Protein AF-A0A212LQA6-F1 (afdb_monomer_lite)

Sequence (130 aa):
MQKDTPQAIENAKTANRIARDKCIRKLFLLSLAVTIVVTILLGFKVPNQDFGSARYIGSMIGSFIVIFLSSSLSFAVVRLARDASVLTAGLGTGVVIALLMSVNMYYSALHDLEEHFSAAPVEDIESMQR

pLDDT: mean 72.32, std 12.69, range [39.28, 88.31]

Structure (mmCIF, N/CA/C/O backbone):
data_AF-A0A212LQA6-F1
#
_entry.id   AF-A0A212LQA6-F1
#
loop_
_atom_site.group_PDB
_atom_site.id
_atom_site.type_symbol
_atom_site.label_atom_id
_atom_site.label_alt_id
_atom_site.label_comp_id
_atom_site.label_asym_id
_atom_site.label_entity_id
_atom_site.label_seq_id
_atom_site.pdbx_PDB_ins_code
_atom_site.Cartn_x
_atom_site.Cartn_y
_atom_site.Cartn_z
_atom_site.occupancy
_atom_site.B_iso_or_equiv
_atom_site.auth_seq_id
_atom_site.auth_comp_id
_atom_site.auth_asym_id
_atom_site.auth_atom_id
_atom_site.pdbx_PDB_model_num
ATOM 1 N N . MET A 1 1 ? -26.229 1.272 38.258 1.00 44.16 1 MET A N 1
ATOM 2 C CA . MET A 1 1 ? -25.383 2.133 37.402 1.00 44.16 1 MET A CA 1
ATOM 3 C C . MET A 1 1 ? -23.933 1.768 37.656 1.00 44.16 1 MET A C 1
ATOM 5 O O . MET A 1 1 ? -23.388 2.134 38.689 1.00 44.16 1 MET A O 1
ATOM 9 N N . GLN A 1 2 ? -23.350 0.959 36.776 1.00 47.94 2 GLN A N 1
ATOM 10 C CA . GLN A 1 2 ? -21.949 0.560 36.853 1.00 47.94 2 GLN A CA 1
ATOM 11 C C . GLN A 1 2 ? -21.120 1.763 36.395 1.00 47.94 2 GLN A C 1
ATOM 13 O O . GLN A 1 2 ? -21.155 2.134 35.228 1.00 47.94 2 GLN A O 1
ATOM 18 N N . LYS A 1 3 ? -20.489 2.463 37.346 1.00 51.31 3 LYS A N 1
ATOM 19 C CA . LYS A 1 3 ? -19.496 3.496 37.039 1.00 51.31 3 LYS A CA 1
ATOM 20 C C . LYS A 1 3 ? -18.321 2.758 36.413 1.00 51.31 3 LYS A C 1
ATOM 22 O O . LYS A 1 3 ? -17.507 2.197 37.144 1.00 51.31 3 LYS A O 1
ATOM 27 N N . ASP A 1 4 ? -18.261 2.728 35.088 1.00 59.12 4 ASP A N 1
ATOM 28 C CA . ASP A 1 4 ? -17.023 2.396 34.400 1.00 59.12 4 ASP A CA 1
ATOM 29 C C . ASP A 1 4 ? -15.953 3.328 34.964 1.00 59.12 4 ASP A C 1
ATOM 31 O O . ASP A 1 4 ? -16.039 4.557 34.865 1.00 59.12 4 ASP A O 1
ATOM 35 N N . THR A 1 5 ? -15.001 2.749 35.690 1.00 65.69 5 THR A N 1
ATOM 36 C CA . THR A 1 5 ? -13.912 3.497 36.300 1.00 65.69 5 THR A CA 1
ATOM 37 C C . THR A 1 5 ? -13.174 4.232 35.179 1.00 65.69 5 THR A C 1
ATOM 39 O O . THR A 1 5 ? -12.933 3.636 34.127 1.00 65.69 5 THR A O 1
ATOM 42 N N . PRO A 1 6 ? -12.779 5.506 35.359 1.00 71.38 6 PRO A N 1
ATOM 43 C CA . PRO A 1 6 ? -12.036 6.261 34.342 1.00 71.38 6 PRO A CA 1
ATOM 44 C C . PRO A 1 6 ? -10.813 5.494 33.799 1.00 71.38 6 PRO A C 1
ATOM 46 O O . PRO A 1 6 ? -10.474 5.597 32.623 1.00 71.38 6 PRO A O 1
ATOM 49 N N . GLN A 1 7 ? -10.246 4.619 34.628 1.00 71.88 7 GLN A N 1
ATOM 50 C CA . GLN A 1 7 ? -9.164 3.695 34.303 1.00 71.88 7 GLN A CA 1
ATOM 51 C C . GLN A 1 7 ? -9.545 2.601 33.280 1.00 71.88 7 GLN A C 1
ATOM 53 O O . GLN A 1 7 ? -8.738 2.249 32.424 1.00 71.88 7 GLN A O 1
ATOM 58 N N . ALA A 1 8 ? -10.779 2.082 33.297 1.00 73.38 8 ALA A N 1
ATOM 59 C CA . ALA A 1 8 ? -11.267 1.110 32.310 1.00 73.38 8 ALA A CA 1
ATOM 60 C C . ALA A 1 8 ? -11.434 1.745 30.916 1.00 73.38 8 ALA A C 1
ATOM 62 O O . ALA A 1 8 ? -11.090 1.135 29.902 1.00 73.38 8 ALA A O 1
ATOM 63 N N . ILE A 1 9 ? -11.886 3.002 30.870 1.00 75.19 9 ILE A N 1
ATOM 64 C CA . ILE A 1 9 ? -12.027 3.781 29.631 1.00 75.19 9 ILE A CA 1
ATOM 65 C C . ILE A 1 9 ? -10.646 4.092 29.034 1.00 75.19 9 ILE A C 1
ATOM 67 O O . ILE A 1 9 ? -10.447 3.991 27.820 1.00 75.19 9 ILE A O 1
ATOM 71 N N . GLU A 1 10 ? -9.674 4.445 29.875 1.00 75.81 10 GLU A N 1
ATOM 72 C CA . GLU A 1 10 ? -8.297 4.712 29.454 1.00 75.81 10 GLU A CA 1
ATOM 73 C C . GLU A 1 10 ? -7.600 3.454 28.912 1.00 75.81 10 GLU A C 1
ATOM 75 O O . GLU A 1 10 ? -6.992 3.482 27.835 1.00 75.81 10 GLU A O 1
ATOM 80 N N . ASN A 1 11 ? -7.777 2.316 29.587 1.00 77.50 11 ASN A N 1
ATOM 81 C CA . ASN A 1 11 ? -7.260 1.024 29.136 1.00 77.50 11 ASN A CA 1
ATOM 82 C C . ASN A 1 11 ? -7.867 0.603 27.786 1.00 77.50 11 ASN A C 1
ATOM 84 O O . ASN A 1 11 ? -7.138 0.168 26.890 1.00 77.50 11 ASN A O 1
ATOM 88 N N . ALA A 1 12 ? -9.176 0.796 27.593 1.00 74.38 12 ALA A N 1
ATOM 89 C CA . ALA A 1 12 ? -9.856 0.496 26.332 1.00 74.38 12 ALA A CA 1
ATOM 90 C C . ALA A 1 12 ? -9.366 1.384 25.173 1.00 74.38 12 ALA A C 1
ATOM 92 O O . ALA A 1 12 ? -9.098 0.887 24.075 1.00 74.38 12 ALA A O 1
ATOM 93 N N . LYS A 1 13 ? -9.171 2.691 25.409 1.00 77.38 13 LYS A N 1
ATOM 94 C CA . LYS A 1 13 ? -8.587 3.614 24.415 1.00 77.38 13 LYS A CA 1
ATOM 95 C C . LYS A 1 13 ? -7.167 3.203 24.024 1.00 77.38 13 LYS A C 1
ATOM 97 O O . LYS A 1 13 ? -6.826 3.213 22.838 1.00 77.38 13 LYS A O 1
ATOM 102 N N . THR A 1 14 ? -6.358 2.802 25.001 1.00 78.00 14 THR A N 1
ATOM 103 C CA . THR A 1 14 ? -4.965 2.385 24.788 1.00 78.00 14 THR A CA 1
ATOM 104 C C . THR A 1 14 ? -4.885 1.083 23.993 1.00 78.00 14 THR A C 1
ATOM 106 O O . THR A 1 14 ? -4.172 1.018 22.989 1.00 78.00 14 THR A O 1
ATOM 109 N N . ALA A 1 15 ? -5.684 0.074 24.355 1.00 78.50 15 ALA A N 1
ATOM 110 C CA . ALA A 1 15 ? -5.793 -1.175 23.599 1.00 78.50 15 ALA A CA 1
ATOM 111 C C . ALA A 1 15 ? -6.230 -0.927 22.145 1.00 78.50 15 ALA A C 1
ATOM 113 O O . ALA A 1 15 ? -5.683 -1.523 21.211 1.00 78.50 15 ALA A O 1
ATOM 114 N N . ASN A 1 16 ? -7.157 0.015 21.940 1.00 77.00 16 ASN A N 1
ATOM 115 C CA . ASN A 1 16 ? -7.635 0.375 20.612 1.00 77.00 16 ASN A CA 1
ATOM 116 C C . ASN A 1 16 ? -6.550 1.030 19.740 1.00 77.00 16 ASN A C 1
ATOM 118 O O . ASN A 1 16 ? -6.398 0.693 18.562 1.00 77.00 16 ASN A O 1
ATOM 122 N N . ARG A 1 17 ? -5.745 1.922 20.330 1.00 78.88 17 ARG A N 1
ATOM 123 C CA . ARG A 1 17 ? -4.590 2.537 19.662 1.00 78.88 17 ARG A CA 1
ATOM 124 C C . ARG A 1 17 ? -3.553 1.488 19.260 1.00 78.88 17 ARG A C 1
ATOM 126 O O . ARG A 1 17 ? -3.144 1.459 18.105 1.00 78.88 17 ARG A O 1
ATOM 133 N N . ILE A 1 18 ? -3.210 0.574 20.168 1.00 81.56 18 ILE A N 1
ATOM 134 C CA . ILE A 1 18 ? -2.236 -0.496 19.908 1.00 81.56 18 ILE A CA 1
ATOM 135 C C . ILE A 1 18 ? -2.698 -1.404 18.759 1.00 81.56 18 ILE A C 1
ATOM 137 O O . ILE A 1 18 ? -1.905 -1.744 17.880 1.00 81.56 18 ILE A O 1
ATOM 141 N N . ALA A 1 19 ? -3.972 -1.806 18.729 1.00 78.94 19 ALA A N 1
ATOM 142 C CA . ALA A 1 19 ? -4.474 -2.656 17.648 1.00 78.94 19 ALA A CA 1
ATOM 143 C C . ALA A 1 19 ? -4.522 -1.923 16.302 1.00 78.94 19 ALA A C 1
ATOM 145 O O . ALA A 1 19 ? -4.215 -2.520 15.268 1.00 78.94 19 ALA A O 1
ATOM 146 N N . ARG A 1 20 ? -4.872 -0.630 16.310 1.00 78.31 20 ARG A N 1
ATOM 147 C CA . ARG A 1 20 ? -4.847 0.220 15.116 1.00 78.31 20 ARG A CA 1
ATOM 148 C C . ARG A 1 20 ? -3.435 0.324 14.553 1.00 78.31 20 ARG A C 1
ATOM 150 O O . ARG A 1 20 ? -3.246 0.083 13.365 1.00 78.31 20 ARG A O 1
ATOM 157 N N . ASP A 1 21 ? -2.452 0.606 15.400 1.00 83.19 21 ASP A N 1
ATOM 158 C CA . ASP A 1 21 ? -1.057 0.749 14.979 1.00 83.19 21 ASP A CA 1
ATOM 159 C C . ASP A 1 21 ? -0.516 -0.582 14.424 1.00 83.19 21 ASP A C 1
ATOM 161 O O . ASP A 1 21 ? 0.163 -0.604 13.397 1.00 83.19 21 ASP A O 1
ATOM 165 N N . LYS A 1 22 ? -0.914 -1.723 15.012 1.00 84.25 22 LYS A N 1
ATOM 166 C CA . LYS A 1 22 ? -0.638 -3.058 14.448 1.00 84.25 22 LYS A CA 1
ATOM 167 C C . LYS A 1 22 ? -1.276 -3.257 13.067 1.00 84.25 22 LYS A C 1
ATOM 169 O O . LYS A 1 22 ? -0.626 -3.815 12.187 1.00 84.25 22 LYS A O 1
ATOM 174 N N . CYS A 1 23 ? -2.522 -2.827 12.862 1.00 83.12 23 CYS A N 1
ATOM 175 C CA . CYS A 1 23 ? -3.207 -2.940 11.568 1.00 83.12 23 CYS A CA 1
ATOM 176 C C . CYS A 1 23 ? -2.543 -2.072 10.494 1.00 83.12 23 CYS A C 1
ATOM 178 O O . CYS A 1 23 ? -2.264 -2.567 9.405 1.00 83.12 23 CYS A O 1
ATOM 180 N N . ILE A 1 24 ? -2.214 -0.819 10.819 1.00 82.56 24 ILE A N 1
ATOM 181 C CA . ILE A 1 24 ? -1.503 0.091 9.910 1.00 82.56 24 ILE A CA 1
ATOM 182 C C . ILE A 1 24 ? -0.138 -0.491 9.540 1.00 82.56 24 ILE A C 1
ATOM 184 O O . ILE A 1 24 ? 0.224 -0.509 8.368 1.00 82.56 24 ILE A O 1
ATOM 188 N N . ARG A 1 25 ? 0.596 -1.056 10.508 1.00 86.50 25 ARG A N 1
ATOM 189 C CA . ARG A 1 25 ? 1.884 -1.712 10.240 1.00 86.50 25 ARG A CA 1
ATOM 190 C C . ARG A 1 25 ? 1.748 -2.909 9.298 1.00 86.50 25 ARG A C 1
ATOM 192 O O . ARG A 1 25 ? 2.602 -3.103 8.441 1.00 86.50 25 ARG A O 1
ATOM 199 N N . LYS A 1 26 ? 0.674 -3.697 9.422 1.00 85.50 26 LYS A N 1
ATOM 200 C CA . LYS A 1 26 ? 0.380 -4.793 8.483 1.00 85.50 26 LYS A CA 1
ATOM 201 C C . LYS A 1 26 ? 0.067 -4.271 7.081 1.00 85.50 26 LYS A C 1
ATOM 203 O O . LYS A 1 26 ? 0.598 -4.817 6.123 1.00 85.50 26 LYS A O 1
ATOM 208 N N . LEU A 1 27 ? -0.739 -3.214 6.959 1.00 83.38 27 LEU A N 1
ATOM 209 C CA . LEU A 1 27 ? -1.033 -2.582 5.667 1.00 83.38 27 LEU A CA 1
ATOM 210 C C . LEU A 1 27 ? 0.224 -1.990 5.025 1.00 83.38 27 LEU A C 1
ATOM 212 O O . LEU A 1 27 ? 0.406 -2.126 3.820 1.00 83.38 27 LEU A O 1
ATOM 216 N N . PHE A 1 28 ? 1.115 -1.401 5.824 1.00 87.75 28 PH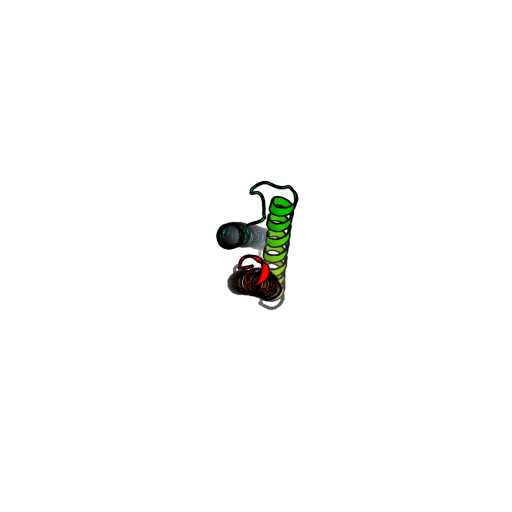E A N 1
ATOM 217 C CA . PHE A 1 28 ? 2.414 -0.912 5.368 1.00 87.75 28 PHE A CA 1
ATOM 218 C C . PHE A 1 28 ? 3.266 -2.047 4.793 1.00 87.75 28 PHE A C 1
ATOM 220 O O . PHE A 1 28 ? 3.716 -1.961 3.654 1.00 87.75 28 PHE A O 1
ATOM 227 N N . LEU A 1 29 ? 3.441 -3.135 5.551 1.00 88.31 29 LEU A N 1
ATOM 228 C CA . LEU A 1 29 ? 4.222 -4.295 5.109 1.00 88.31 29 LEU A CA 1
ATOM 229 C C . LEU A 1 29 ? 3.620 -4.956 3.868 1.00 88.31 29 LEU A C 1
ATOM 231 O O . LEU A 1 29 ? 4.360 -5.336 2.967 1.00 88.31 29 LEU A O 1
ATOM 235 N N . LEU A 1 30 ? 2.291 -5.060 3.800 1.00 85.38 30 LEU A N 1
ATOM 236 C CA . LEU A 1 30 ? 1.601 -5.584 2.627 1.00 85.38 30 LEU A CA 1
ATOM 237 C C . LEU A 1 30 ? 1.826 -4.684 1.408 1.00 85.38 30 LEU A C 1
ATOM 239 O O . LEU A 1 30 ? 2.217 -5.179 0.360 1.00 85.38 30 LEU A O 1
ATOM 243 N N . SER A 1 31 ? 1.628 -3.373 1.552 1.00 82.75 31 SER A N 1
ATOM 244 C CA . SER A 1 31 ? 1.829 -2.413 0.458 1.00 82.75 31 SER A CA 1
ATOM 245 C C . SER A 1 31 ? 3.270 -2.455 -0.048 1.00 82.75 31 SER A C 1
ATOM 247 O O . SER A 1 31 ? 3.504 -2.434 -1.254 1.00 82.75 31 SER A O 1
ATOM 249 N N . LEU A 1 32 ? 4.240 -2.587 0.863 1.00 85.25 32 LEU A N 1
ATOM 250 C CA . LEU A 1 32 ? 5.654 -2.717 0.526 1.00 85.25 32 LEU A CA 1
ATOM 251 C C . LEU A 1 32 ? 5.920 -4.013 -0.246 1.00 85.25 32 LEU A C 1
ATOM 253 O O . LEU A 1 32 ? 6.509 -3.970 -1.321 1.00 85.25 32 LEU A O 1
ATOM 257 N N . ALA A 1 33 ? 5.452 -5.151 0.273 1.00 86.19 33 ALA A N 1
ATOM 258 C CA . ALA A 1 33 ? 5.632 -6.451 -0.364 1.00 86.19 33 ALA A CA 1
ATOM 259 C C . ALA A 1 33 ? 5.020 -6.479 -1.769 1.00 86.19 33 ALA A C 1
ATOM 261 O O . ALA A 1 33 ? 5.672 -6.914 -2.715 1.00 86.19 33 ALA A O 1
ATOM 262 N N . VAL A 1 34 ? 3.801 -5.962 -1.926 1.00 83.31 34 VAL A N 1
ATOM 263 C CA . VAL A 1 34 ? 3.136 -5.943 -3.229 1.00 83.31 34 VAL A CA 1
ATOM 264 C C . VAL A 1 34 ? 3.836 -4.989 -4.198 1.00 83.31 34 VAL A C 1
ATOM 266 O O . VAL A 1 34 ? 4.043 -5.355 -5.350 1.00 83.31 34 VAL A O 1
ATOM 269 N N . THR A 1 35 ? 4.292 -3.820 -3.738 1.00 82.38 35 THR A N 1
ATOM 270 C CA . THR A 1 35 ? 5.062 -2.899 -4.594 1.00 82.38 35 THR A CA 1
ATOM 271 C C . THR A 1 35 ? 6.360 -3.544 -5.076 1.00 82.38 35 THR A C 1
ATOM 273 O O . THR A 1 35 ? 6.691 -3.443 -6.256 1.00 82.38 35 THR A O 1
ATOM 276 N N . ILE A 1 36 ? 7.078 -4.253 -4.198 1.00 82.44 36 ILE A N 1
ATOM 277 C CA . ILE A 1 36 ? 8.289 -4.995 -4.571 1.00 82.44 36 ILE A CA 1
ATOM 278 C C . ILE A 1 36 ? 7.961 -6.042 -5.639 1.00 82.44 36 ILE A C 1
ATOM 280 O O . ILE A 1 36 ? 8.621 -6.073 -6.673 1.00 82.44 36 ILE A O 1
ATOM 284 N N . VAL A 1 37 ? 6.920 -6.855 -5.430 1.00 83.19 37 VAL A N 1
ATOM 285 C CA . VAL A 1 37 ? 6.502 -7.896 -6.384 1.00 83.19 37 VAL A CA 1
ATOM 286 C C . VAL A 1 37 ? 6.136 -7.297 -7.744 1.00 83.19 37 VAL A C 1
ATOM 288 O O . VAL A 1 37 ? 6.657 -7.747 -8.762 1.00 83.19 37 VAL A O 1
ATOM 291 N N . VAL A 1 38 ? 5.290 -6.262 -7.771 1.00 76.19 38 VAL A N 1
ATOM 292 C CA . VAL A 1 38 ? 4.871 -5.589 -9.012 1.00 76.19 38 VAL A CA 1
ATOM 293 C C . VAL A 1 38 ? 6.071 -4.991 -9.735 1.00 76.19 38 VAL A C 1
ATOM 295 O O . VAL A 1 38 ? 6.214 -5.173 -10.940 1.00 76.19 38 VAL A O 1
ATOM 298 N N . THR A 1 39 ? 6.970 -4.326 -9.013 1.00 74.75 39 THR A N 1
ATOM 299 C CA . THR A 1 39 ? 8.128 -3.692 -9.648 1.00 74.75 39 THR A CA 1
ATOM 300 C C . THR A 1 39 ? 9.114 -4.722 -10.182 1.00 74.75 39 THR A C 1
ATOM 302 O O . THR A 1 39 ? 9.640 -4.530 -11.268 1.00 74.75 39 THR A O 1
ATOM 305 N N . ILE A 1 40 ? 9.347 -5.834 -9.480 1.00 75.56 40 ILE A N 1
ATOM 306 C CA . ILE A 1 40 ? 10.188 -6.917 -10.005 1.00 75.56 40 ILE A CA 1
ATOM 307 C C . ILE A 1 40 ? 9.566 -7.477 -11.291 1.00 75.56 40 ILE A C 1
ATOM 309 O O . ILE A 1 40 ? 10.251 -7.583 -12.305 1.00 75.56 40 ILE A O 1
ATOM 313 N N . LEU A 1 41 ? 8.262 -7.774 -11.282 1.00 72.50 41 LEU A N 1
ATOM 314 C CA . LEU A 1 41 ? 7.549 -8.295 -12.453 1.00 72.50 41 LEU A CA 1
ATOM 315 C C . LEU A 1 41 ? 7.582 -7.333 -13.652 1.00 72.50 41 LEU A C 1
ATOM 317 O O . LEU A 1 41 ? 7.718 -7.785 -14.787 1.00 72.50 41 LEU A O 1
ATOM 321 N N . LEU A 1 42 ? 7.462 -6.025 -13.412 1.00 69.00 42 LEU A N 1
ATOM 322 C CA . LEU A 1 42 ? 7.519 -5.001 -14.459 1.00 69.00 42 LEU A CA 1
ATOM 323 C C . LEU A 1 42 ? 8.951 -4.688 -14.904 1.00 69.00 42 LEU A C 1
ATOM 325 O O . LEU A 1 42 ? 9.182 -4.483 -16.091 1.00 69.00 42 LEU A O 1
ATOM 329 N N . GLY A 1 43 ? 9.922 -4.712 -13.993 1.00 63.69 43 GLY A N 1
ATOM 330 C CA . GLY A 1 43 ? 11.339 -4.508 -14.296 1.00 63.69 43 GLY A CA 1
ATOM 331 C C . GLY A 1 43 ? 11.894 -5.575 -15.240 1.00 63.69 43 GLY A C 1
ATOM 332 O O . GLY A 1 43 ? 12.726 -5.266 -16.081 1.00 63.69 43 GLY A O 1
ATOM 333 N N . PHE A 1 44 ? 11.376 -6.808 -15.181 1.00 60.50 44 PHE A N 1
ATOM 334 C CA . PHE A 1 44 ? 11.683 -7.838 -16.183 1.00 60.50 44 PHE A CA 1
ATOM 335 C C . PHE A 1 44 ? 11.042 -7.582 -17.559 1.00 60.50 44 PHE A C 1
ATOM 337 O O . PHE A 1 44 ? 11.497 -8.155 -18.546 1.00 60.50 44 PHE A O 1
ATOM 344 N N . LYS A 1 45 ? 9.987 -6.761 -17.642 1.00 57.44 45 LYS A N 1
ATOM 345 C CA . LYS A 1 45 ? 9.231 -6.500 -18.879 1.00 57.44 45 LYS A CA 1
ATOM 346 C C . LYS A 1 45 ? 9.614 -5.211 -19.604 1.00 57.44 45 LYS A C 1
ATOM 348 O O . LYS A 1 45 ? 9.293 -5.102 -20.781 1.00 57.44 45 LYS A O 1
ATOM 353 N N . VAL A 1 46 ? 10.255 -4.244 -18.947 1.00 56.00 46 VAL A N 1
ATOM 354 C C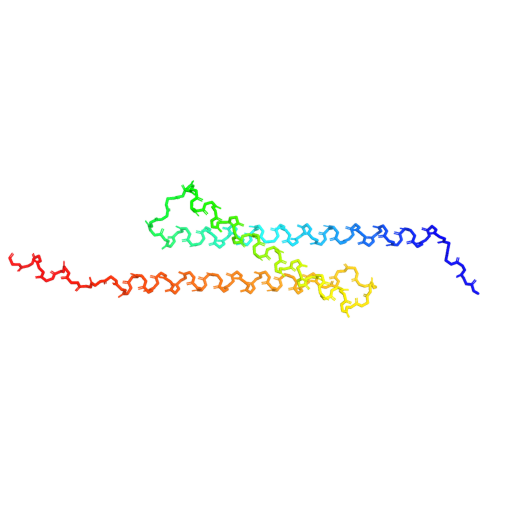A . VAL A 1 46 ? 10.598 -2.948 -19.556 1.00 56.00 46 VAL A CA 1
ATOM 355 C C . VAL A 1 46 ? 12.078 -2.943 -19.966 1.00 56.00 46 VAL A C 1
ATOM 357 O O . VAL A 1 46 ? 12.932 -2.722 -19.110 1.00 56.00 46 VAL A O 1
ATOM 360 N N . PRO A 1 47 ? 12.417 -3.138 -21.256 1.00 54.22 47 PRO A N 1
ATOM 361 C CA . PRO A 1 47 ? 13.807 -3.314 -21.695 1.00 54.22 47 PRO A CA 1
ATOM 362 C C . PRO A 1 47 ? 14.687 -2.055 -21.619 1.00 54.22 47 PRO A C 1
ATOM 364 O O . PRO A 1 47 ? 15.863 -2.130 -21.946 1.00 54.22 47 PRO A O 1
ATOM 367 N N . ASN A 1 48 ? 14.149 -0.913 -21.175 1.00 56.00 48 ASN A N 1
ATOM 368 C CA . ASN A 1 48 ? 14.838 0.385 -21.179 1.00 56.00 48 ASN A CA 1
ATOM 369 C C . ASN A 1 48 ? 14.821 1.118 -19.824 1.00 56.00 48 ASN A C 1
ATOM 371 O O . ASN A 1 48 ? 15.037 2.329 -19.773 1.00 56.00 48 ASN A O 1
ATOM 375 N N . GLN A 1 49 ? 14.536 0.427 -18.715 1.00 57.97 49 GLN A N 1
ATOM 376 C CA . GLN A 1 49 ? 14.715 1.013 -17.385 1.00 57.97 49 GLN A CA 1
ATOM 377 C C . GLN A 1 49 ? 15.958 0.448 -16.711 1.00 57.97 49 GLN A C 1
ATOM 379 O O . GLN A 1 49 ? 15.954 -0.682 -16.230 1.00 57.97 49 GLN A O 1
ATOM 384 N N . ASP A 1 50 ? 17.001 1.274 -16.620 1.00 63.97 50 ASP A N 1
ATOM 385 C CA . ASP A 1 50 ? 18.167 0.962 -15.803 1.00 63.97 50 ASP A CA 1
ATOM 386 C C . ASP A 1 50 ? 17.727 0.742 -14.352 1.00 63.97 50 ASP A C 1
ATOM 388 O O . ASP A 1 50 ? 17.215 1.654 -13.677 1.00 63.97 50 ASP A O 1
ATOM 392 N N . PHE A 1 51 ? 17.930 -0.487 -13.876 1.00 62.88 51 PHE A N 1
ATOM 393 C CA . PHE A 1 51 ? 17.728 -0.854 -12.484 1.00 62.88 51 PHE A CA 1
ATOM 394 C C . PHE A 1 51 ? 18.562 0.073 -11.592 1.00 62.88 51 PHE A C 1
ATOM 396 O O . PHE A 1 51 ? 19.777 0.178 -11.737 1.00 62.88 51 PHE A O 1
ATOM 403 N N . GLY A 1 52 ? 17.899 0.763 -10.662 1.00 63.84 52 GLY A N 1
ATOM 404 C CA . GLY A 1 52 ? 18.558 1.706 -9.750 1.00 63.84 52 GLY A CA 1
ATOM 405 C C . GLY A 1 52 ? 18.671 3.145 -10.265 1.00 63.84 52 GLY A C 1
ATOM 406 O O . GLY A 1 52 ? 19.187 3.996 -9.543 1.00 63.84 52 GLY A O 1
ATOM 407 N N . SER A 1 53 ? 18.144 3.462 -11.452 1.00 74.25 53 SER A N 1
ATOM 408 C CA . SER A 1 53 ? 17.995 4.859 -11.878 1.00 74.25 53 SER A CA 1
ATOM 409 C C . SER A 1 53 ? 17.065 5.640 -10.936 1.00 74.25 53 SER A C 1
ATOM 411 O O . SER A 1 53 ? 16.116 5.097 -10.361 1.00 74.25 53 SER A O 1
ATOM 413 N N . ALA A 1 54 ? 17.290 6.951 -10.806 1.00 74.56 54 ALA A N 1
ATOM 414 C CA . ALA A 1 54 ? 16.441 7.821 -9.983 1.00 74.56 54 ALA A CA 1
ATOM 415 C C . ALA A 1 54 ? 14.962 7.772 -10.413 1.00 74.56 54 ALA A C 1
ATOM 417 O O . ALA A 1 54 ? 14.064 7.850 -9.576 1.00 74.56 54 ALA A O 1
ATOM 418 N N . ARG A 1 55 ? 14.706 7.576 -11.714 1.00 71.19 55 ARG A N 1
ATOM 419 C CA . ARG A 1 55 ? 13.360 7.411 -12.274 1.00 71.19 55 ARG A CA 1
ATOM 420 C C . ARG A 1 55 ? 12.707 6.099 -11.828 1.00 71.19 55 ARG A C 1
ATOM 422 O O . ARG A 1 55 ? 11.543 6.115 -11.436 1.00 71.19 55 ARG A O 1
ATOM 429 N N . TYR A 1 56 ? 13.454 4.993 -11.831 1.00 73.69 56 TYR A N 1
ATOM 430 C CA . TYR A 1 56 ? 12.984 3.694 -11.340 1.00 73.69 56 TYR A CA 1
ATOM 431 C C . TYR A 1 56 ? 12.660 3.742 -9.840 1.00 73.69 56 TYR A C 1
ATOM 433 O O . TYR A 1 56 ? 11.565 3.368 -9.419 1.00 73.69 56 TYR A O 1
ATOM 441 N N . ILE A 1 57 ? 13.577 4.288 -9.035 1.00 77.25 57 ILE A N 1
ATOM 442 C CA . ILE A 1 57 ? 13.398 4.429 -7.583 1.00 77.25 57 ILE A CA 1
ATOM 443 C C . ILE A 1 57 ? 12.216 5.359 -7.269 1.00 77.25 57 ILE A C 1
ATOM 445 O O . ILE A 1 57 ? 11.387 5.040 -6.418 1.00 77.25 57 ILE A O 1
ATOM 449 N N . GLY A 1 58 ? 12.095 6.480 -7.986 1.00 79.56 58 GLY A N 1
ATOM 450 C CA . GLY A 1 58 ? 10.975 7.411 -7.842 1.00 79.56 58 GLY A CA 1
ATOM 451 C C . GLY A 1 58 ? 9.624 6.768 -8.164 1.00 79.56 58 GLY A C 1
ATOM 452 O O . GLY A 1 58 ? 8.670 6.950 -7.409 1.00 79.56 58 GLY A O 1
ATOM 453 N N . SER A 1 59 ? 9.552 5.960 -9.226 1.00 77.94 59 SER A N 1
ATOM 454 C CA . SER A 1 59 ? 8.345 5.203 -9.587 1.00 77.94 59 SER A CA 1
ATOM 455 C C . SER A 1 59 ? 7.968 4.172 -8.517 1.00 77.94 59 SER A C 1
ATOM 457 O O . SER A 1 59 ? 6.805 4.100 -8.109 1.00 77.94 59 SER A O 1
ATOM 459 N N . MET A 1 60 ? 8.951 3.432 -7.986 1.00 80.00 60 MET A N 1
ATOM 460 C CA . MET A 1 60 ? 8.748 2.501 -6.869 1.00 80.00 60 MET A CA 1
ATOM 461 C C . MET A 1 60 ? 8.158 3.202 -5.646 1.00 80.00 60 MET A C 1
ATOM 463 O O . MET A 1 60 ? 7.152 2.759 -5.091 1.00 80.00 60 MET A O 1
ATOM 467 N N . ILE A 1 61 ? 8.779 4.308 -5.229 1.00 84.50 61 ILE A N 1
ATOM 468 C CA . ILE A 1 61 ? 8.359 5.064 -4.047 1.00 84.50 61 ILE A CA 1
ATOM 469 C C . ILE A 1 61 ? 6.963 5.656 -4.263 1.00 84.50 61 ILE A C 1
ATOM 471 O O . ILE A 1 61 ? 6.114 5.548 -3.380 1.00 84.50 61 ILE A O 1
ATOM 475 N N . GLY A 1 62 ? 6.699 6.237 -5.436 1.00 83.56 62 GLY A N 1
ATOM 476 C CA . GLY A 1 62 ? 5.389 6.793 -5.776 1.00 83.56 62 GLY A CA 1
ATOM 477 C C . GLY A 1 62 ? 4.283 5.739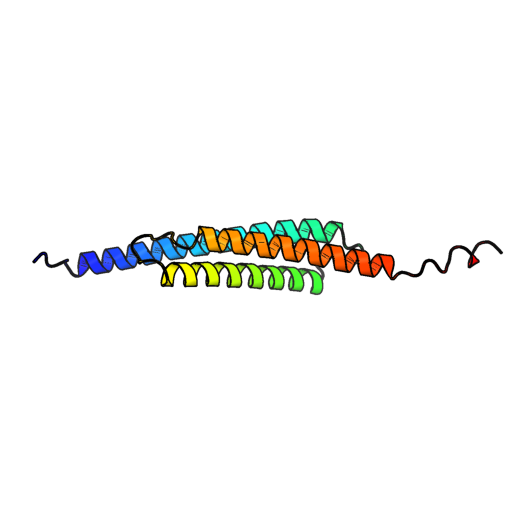 -5.726 1.00 83.56 62 GLY A C 1
ATOM 478 O O . GLY A 1 62 ? 3.275 5.933 -5.046 1.00 83.56 62 GLY A O 1
ATOM 479 N N . SER A 1 63 ? 4.511 4.591 -6.365 1.00 82.50 63 SER A N 1
ATOM 480 C CA . SER A 1 63 ? 3.575 3.458 -6.378 1.00 82.50 63 SER A CA 1
ATOM 481 C C . SER A 1 63 ? 3.284 2.953 -4.965 1.00 82.50 63 SER A C 1
ATOM 483 O O . SER A 1 63 ? 2.125 2.796 -4.576 1.00 82.50 63 SER A O 1
ATOM 485 N N . PHE A 1 64 ? 4.336 2.787 -4.158 1.00 85.75 64 PHE A N 1
ATOM 486 C CA . PHE A 1 64 ? 4.217 2.388 -2.761 1.00 85.75 64 PHE A CA 1
ATOM 487 C C . PHE A 1 64 ? 3.349 3.359 -1.952 1.00 85.75 64 PHE A C 1
ATOM 489 O O . PHE A 1 64 ? 2.438 2.930 -1.240 1.00 85.75 64 PHE A O 1
ATOM 496 N N . ILE A 1 65 ? 3.611 4.665 -2.068 1.00 87.56 65 ILE A N 1
ATOM 497 C CA . ILE A 1 65 ? 2.878 5.702 -1.334 1.00 87.56 65 ILE A CA 1
ATOM 498 C C . ILE A 1 65 ? 1.395 5.676 -1.714 1.00 87.56 65 ILE A C 1
ATOM 500 O O . ILE A 1 65 ? 0.542 5.693 -0.826 1.00 87.56 65 ILE A O 1
ATOM 504 N N . VAL A 1 66 ? 1.072 5.594 -3.006 1.00 86.69 66 VAL A N 1
ATOM 505 C CA . VAL A 1 66 ? -0.319 5.579 -3.487 1.00 86.69 66 VAL A CA 1
ATOM 506 C C . VAL A 1 66 ? -1.073 4.351 -2.971 1.00 86.69 66 VAL A C 1
ATOM 508 O O . VAL A 1 66 ? -2.176 4.490 -2.430 1.00 86.69 66 VAL A O 1
ATOM 511 N N . ILE A 1 67 ? -0.479 3.157 -3.066 1.00 84.88 67 ILE A N 1
ATOM 512 C CA . ILE A 1 67 ? -1.088 1.910 -2.571 1.00 84.88 67 ILE A CA 1
ATOM 513 C C . ILE A 1 67 ? -1.294 1.983 -1.055 1.00 84.88 67 ILE A C 1
ATOM 515 O O . ILE A 1 67 ? -2.374 1.663 -0.550 1.00 84.88 67 ILE A O 1
ATOM 519 N N . PHE A 1 68 ? -0.286 2.446 -0.316 1.00 84.88 68 PHE A N 1
ATOM 520 C CA . PHE A 1 68 ? -0.359 2.526 1.137 1.00 84.88 68 PHE A CA 1
ATOM 521 C C . PHE A 1 68 ? -1.407 3.538 1.615 1.00 84.88 68 PHE A C 1
ATOM 523 O O . PHE A 1 68 ? -2.200 3.224 2.509 1.00 84.88 68 PHE A O 1
ATOM 530 N N . LEU A 1 69 ? -1.441 4.736 1.026 1.00 88.31 69 LEU A N 1
ATOM 531 C CA . LEU A 1 69 ? -2.387 5.785 1.408 1.00 88.31 69 LEU A CA 1
ATOM 532 C C . LEU A 1 69 ? -3.826 5.404 1.061 1.00 88.31 69 LEU A C 1
ATOM 534 O O . LEU A 1 69 ? -4.699 5.540 1.914 1.00 88.31 69 LEU A O 1
ATOM 538 N N . SER A 1 70 ? -4.080 4.873 -0.137 1.00 86.81 70 SER A N 1
ATOM 539 C CA . SER A 1 70 ? -5.426 4.440 -0.550 1.00 86.81 70 SER A CA 1
ATOM 540 C C . SER A 1 70 ? -5.961 3.297 0.323 1.00 86.81 70 SER A C 1
ATOM 542 O O . SER A 1 70 ? -7.112 3.329 0.774 1.00 86.81 70 SER A O 1
ATOM 544 N N . SER A 1 71 ? -5.109 2.324 0.648 1.00 82.38 71 SER A N 1
ATOM 545 C CA . SER A 1 71 ? -5.454 1.202 1.530 1.00 82.38 71 SER A CA 1
ATOM 546 C C . SER A 1 71 ? -5.697 1.657 2.969 1.00 82.38 71 SER A C 1
ATOM 548 O O . SER A 1 71 ? -6.654 1.221 3.611 1.00 82.38 71 SER A O 1
ATOM 550 N N . SER A 1 72 ? -4.868 2.577 3.473 1.00 82.00 72 SER A N 1
ATOM 551 C CA . SER A 1 72 ? -5.014 3.157 4.814 1.00 82.00 72 SER A CA 1
ATOM 552 C C . SER A 1 72 ? -6.256 4.039 4.930 1.00 82.00 72 SER A C 1
ATOM 554 O O . SER A 1 72 ? -6.953 3.988 5.944 1.00 82.00 72 SER A O 1
ATOM 556 N N . LEU A 1 73 ? -6.572 4.808 3.886 1.00 86.88 73 LEU A N 1
ATOM 557 C CA . LEU A 1 73 ? -7.786 5.615 3.811 1.00 86.88 73 LEU A CA 1
ATOM 558 C C . LEU A 1 73 ? -9.028 4.719 3.821 1.00 86.88 73 LEU A C 1
ATOM 560 O O . LEU A 1 73 ? -9.945 4.948 4.602 1.00 86.88 73 LEU A O 1
ATOM 564 N N . SER A 1 74 ? -9.024 3.646 3.033 1.00 84.06 74 SER A N 1
ATOM 565 C CA . SER A 1 74 ? -10.130 2.681 2.986 1.00 84.06 74 SER A CA 1
ATOM 566 C C . SER A 1 74 ? -10.326 1.958 4.320 1.00 84.06 74 SER A C 1
ATOM 568 O O . SER A 1 74 ? -11.458 1.757 4.765 1.00 84.06 74 SER A O 1
ATOM 570 N N . PHE A 1 75 ? -9.229 1.614 5.001 1.00 83.56 75 PHE A N 1
ATOM 571 C CA . PHE A 1 75 ? -9.267 1.118 6.376 1.00 83.56 75 PHE A CA 1
ATOM 572 C C . PHE A 1 75 ? -9.920 2.135 7.321 1.00 83.56 75 PHE A C 1
ATOM 574 O O . PHE A 1 75 ? -10.813 1.773 8.087 1.00 83.56 75 PHE A O 1
ATOM 581 N N . ALA A 1 76 ? -9.512 3.405 7.253 1.00 81.88 76 ALA A N 1
ATOM 582 C CA . ALA A 1 76 ? -10.041 4.464 8.105 1.00 81.88 76 ALA A CA 1
ATOM 583 C C . ALA A 1 76 ? -11.538 4.716 7.866 1.00 81.88 76 ALA A C 1
ATOM 585 O O . ALA A 1 76 ? -12.292 4.808 8.830 1.00 81.88 76 ALA A O 1
ATOM 586 N N . VAL A 1 77 ? -11.983 4.762 6.607 1.00 84.44 77 VAL A N 1
ATOM 587 C CA . VAL A 1 77 ? -13.394 4.974 6.240 1.00 84.44 77 VAL A CA 1
ATOM 588 C C . VAL A 1 77 ? -14.275 3.840 6.755 1.00 84.44 77 VAL A C 1
ATOM 590 O O . VAL A 1 77 ? -15.283 4.088 7.412 1.00 84.44 77 VAL A O 1
ATOM 593 N N . VAL A 1 78 ? -13.884 2.583 6.533 1.00 82.06 78 VAL A N 1
ATOM 594 C CA . VAL A 1 78 ? -14.676 1.429 6.996 1.00 82.06 78 VAL A CA 1
ATOM 595 C C . VAL A 1 78 ? -14.702 1.345 8.519 1.00 82.06 78 VAL A C 1
ATOM 597 O O . VAL A 1 78 ? -15.708 0.942 9.100 1.00 82.06 78 VAL A O 1
ATOM 600 N N . ARG A 1 79 ? -13.622 1.768 9.175 1.00 77.38 79 ARG A N 1
ATOM 601 C CA . ARG A 1 79 ? -13.553 1.874 10.630 1.00 77.38 79 ARG A CA 1
ATOM 602 C C . ARG A 1 79 ? -14.386 3.029 11.193 1.00 77.38 79 ARG A C 1
ATOM 604 O O . ARG A 1 79 ? -14.848 2.915 12.317 1.00 77.38 79 ARG A O 1
ATOM 611 N N . LEU A 1 80 ? -14.566 4.123 10.453 1.00 78.62 80 LEU A N 1
ATOM 612 C CA . LEU A 1 80 ? -15.489 5.203 10.824 1.00 78.62 80 LEU A CA 1
ATOM 613 C C . LEU A 1 80 ? -16.952 4.772 10.656 1.00 78.62 80 LEU A C 1
ATOM 615 O O . LEU A 1 80 ? -17.798 5.180 11.441 1.00 78.62 80 LEU A O 1
ATOM 619 N N . ALA A 1 81 ? -17.239 3.947 9.647 1.00 78.69 81 ALA A N 1
ATOM 620 C CA . ALA A 1 81 ? -18.589 3.481 9.335 1.00 78.69 81 ALA A CA 1
ATOM 621 C C . ALA A 1 81 ? -19.063 2.293 10.193 1.00 78.69 81 ALA A C 1
ATOM 623 O O . ALA A 1 81 ? -20.263 2.052 10.289 1.00 78.69 81 ALA A O 1
ATOM 624 N N . ARG A 1 82 ? -18.146 1.517 10.785 1.00 72.88 82 ARG A N 1
ATOM 625 C CA . ARG A 1 82 ? -18.474 0.399 11.682 1.00 72.88 82 ARG A CA 1
ATOM 626 C C . ARG A 1 82 ? -18.214 0.783 13.132 1.00 72.88 82 ARG A C 1
ATOM 628 O O . ARG A 1 82 ? -17.195 1.397 13.430 1.00 72.88 82 ARG A O 1
ATOM 635 N N . ASP A 1 83 ? -19.104 0.360 14.028 1.00 62.38 83 ASP A N 1
ATOM 636 C CA . ASP A 1 83 ? -18.944 0.580 15.463 1.00 62.38 83 ASP A CA 1
ATOM 637 C C . ASP A 1 83 ? -17.562 0.137 15.959 1.00 62.38 83 ASP A C 1
ATOM 639 O O . ASP A 1 83 ? -17.029 -0.910 15.574 1.00 62.38 83 ASP A O 1
ATOM 643 N N . ALA A 1 84 ? -16.993 0.933 16.866 1.00 59.22 84 ALA A N 1
ATOM 644 C CA . ALA A 1 84 ? -15.638 0.777 17.399 1.00 59.22 84 ALA A CA 1
ATOM 645 C C . ALA A 1 84 ? -15.390 -0.547 18.158 1.00 59.22 84 ALA A C 1
ATOM 647 O O . ALA A 1 84 ? -14.277 -0.770 18.641 1.00 59.22 84 ALA A O 1
ATOM 648 N N . SER A 1 85 ? -16.402 -1.414 18.269 1.00 57.50 85 SER A N 1
ATOM 649 C CA . SER A 1 85 ? -16.346 -2.718 18.932 1.00 57.50 85 SER A CA 1
ATOM 650 C C . SER A 1 85 ? -15.442 -3.718 18.205 1.00 57.50 85 SER A C 1
ATOM 652 O O . SER A 1 85 ? -14.851 -4.586 18.847 1.00 57.50 85 SER A O 1
ATOM 654 N N . VAL A 1 86 ? -15.259 -3.582 16.887 1.00 63.47 86 VAL A N 1
ATOM 655 C CA . VAL A 1 86 ? -14.409 -4.484 16.097 1.00 63.47 86 VAL A CA 1
ATOM 656 C C . VAL A 1 86 ? -13.101 -3.779 15.731 1.00 63.47 86 VAL A C 1
ATOM 658 O O . VAL A 1 86 ? -13.009 -3.073 14.729 1.00 63.47 86 VAL A O 1
ATOM 661 N N . LEU A 1 87 ? -12.047 -3.998 16.528 1.00 58.53 87 LEU A N 1
ATOM 662 C CA . LEU A 1 87 ? -10.746 -3.319 16.376 1.00 58.53 87 LEU A CA 1
ATOM 663 C C . LEU A 1 87 ? -10.062 -3.545 15.010 1.00 58.53 87 LEU A C 1
ATOM 665 O O . LEU A 1 87 ? -9.185 -2.765 14.630 1.00 58.53 87 LEU A O 1
ATOM 669 N N . THR A 1 88 ? -10.452 -4.594 14.283 1.00 63.59 88 THR A N 1
ATOM 670 C CA . THR A 1 88 ? -9.934 -4.979 12.959 1.00 63.59 88 THR A CA 1
ATOM 671 C C . THR A 1 88 ? -10.894 -4.664 11.807 1.00 63.59 88 THR A C 1
ATOM 673 O O . THR A 1 88 ? -10.577 -4.974 10.653 1.00 63.59 88 THR A O 1
ATOM 676 N N . ALA A 1 89 ? -12.050 -4.044 12.078 1.00 65.00 89 ALA A N 1
ATOM 677 C CA . ALA A 1 89 ? -12.975 -3.617 11.034 1.00 65.00 89 ALA A CA 1
ATOM 678 C C . ALA A 1 89 ? -12.264 -2.656 10.072 1.00 65.00 89 ALA A C 1
ATOM 680 O O . ALA A 1 89 ? -11.672 -1.665 10.490 1.00 65.00 89 ALA A O 1
ATOM 681 N N . GLY A 1 90 ? -12.284 -2.997 8.784 1.00 71.31 90 GLY A N 1
ATOM 682 C CA . GLY A 1 90 ? -11.607 -2.244 7.729 1.00 71.31 90 GLY A CA 1
ATOM 683 C C . GLY A 1 90 ? -10.244 -2.795 7.306 1.00 71.31 90 GLY A C 1
ATOM 684 O O . GLY A 1 90 ? -9.725 -2.384 6.272 1.00 71.31 90 GLY A O 1
ATOM 685 N N . LEU A 1 91 ? -9.643 -3.742 8.046 1.00 77.00 91 LEU A N 1
ATOM 686 C CA . LEU A 1 91 ? -8.358 -4.324 7.624 1.00 77.00 91 LEU A CA 1
ATOM 687 C C . LEU A 1 91 ? -8.524 -5.097 6.312 1.00 77.00 91 LEU A C 1
ATOM 689 O O . LEU A 1 91 ? -7.741 -4.909 5.390 1.00 77.00 91 LEU A O 1
ATOM 693 N N . GLY A 1 92 ? -9.578 -5.913 6.209 1.00 78.94 92 GLY A N 1
ATOM 694 C CA . GLY A 1 92 ? -9.878 -6.673 4.994 1.00 78.94 92 GLY A CA 1
ATOM 695 C C . GLY A 1 92 ? -10.135 -5.781 3.779 1.00 78.94 92 GLY A C 1
ATOM 696 O O . GLY A 1 92 ? -9.624 -6.062 2.704 1.00 78.94 92 GLY A O 1
ATOM 697 N N . THR A 1 93 ? -10.850 -4.665 3.943 1.00 81.88 93 THR A N 1
ATOM 698 C CA . THR A 1 93 ? -11.090 -3.725 2.837 1.00 81.88 93 THR A CA 1
ATOM 699 C C . THR A 1 93 ? -9.811 -3.015 2.412 1.00 81.88 93 THR A C 1
ATOM 701 O O . THR A 1 93 ? -9.574 -2.889 1.217 1.00 81.88 93 THR A O 1
ATOM 704 N N . GLY A 1 94 ? -8.944 -2.633 3.357 1.00 76.12 94 GLY A N 1
ATOM 705 C CA . GLY A 1 94 ? -7.613 -2.109 3.038 1.00 76.12 94 GLY A CA 1
ATOM 706 C C . GLY A 1 94 ? -6.763 -3.107 2.243 1.00 76.12 94 GLY A C 1
ATOM 707 O O . GLY A 1 94 ? -6.148 -2.729 1.254 1.00 76.12 94 GLY A O 1
ATOM 708 N N . VAL A 1 95 ? -6.779 -4.392 2.619 1.00 81.88 95 VAL A N 1
ATOM 709 C CA . VAL A 1 95 ? -6.087 -5.465 1.878 1.00 81.88 95 VAL A CA 1
ATOM 710 C C . VAL A 1 95 ? -6.645 -5.617 0.460 1.00 81.88 95 VAL A C 1
ATOM 712 O O . VAL A 1 95 ? -5.877 -5.686 -0.495 1.00 81.88 95 VAL A O 1
ATOM 715 N N . VAL A 1 96 ? -7.972 -5.644 0.305 1.00 85.75 96 VAL A N 1
ATOM 716 C CA . VAL A 1 96 ? -8.625 -5.782 -1.009 1.00 85.75 96 VAL A CA 1
ATOM 717 C C . VAL A 1 96 ? -8.303 -4.595 -1.919 1.00 85.75 96 VAL A C 1
ATOM 719 O O . VAL A 1 96 ? -7.976 -4.802 -3.083 1.00 85.75 96 VAL A O 1
ATOM 722 N N . ILE A 1 97 ? -8.331 -3.367 -1.394 1.00 84.44 97 ILE A N 1
ATOM 723 C CA . ILE A 1 97 ? -7.968 -2.151 -2.141 1.00 84.44 97 ILE A CA 1
ATOM 724 C C . ILE A 1 97 ? -6.507 -2.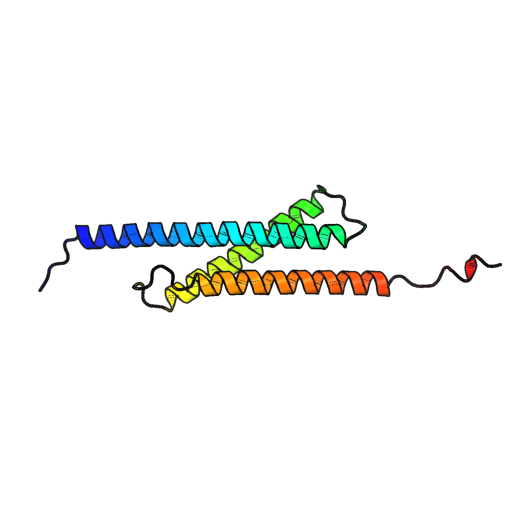219 -2.601 1.00 84.44 97 ILE A C 1
ATOM 726 O O . ILE A 1 97 ? -6.232 -1.948 -3.769 1.00 84.44 97 ILE A O 1
ATOM 730 N N . ALA A 1 98 ? -5.587 -2.629 -1.718 1.00 77.38 98 ALA A N 1
ATOM 731 C CA . ALA A 1 98 ? -4.176 -2.789 -2.065 1.00 77.38 98 ALA A CA 1
ATOM 732 C C . ALA A 1 98 ? -3.997 -3.761 -3.239 1.00 77.38 98 ALA A C 1
ATOM 734 O O . ALA A 1 98 ? -3.280 -3.463 -4.195 1.00 77.38 98 ALA A O 1
ATOM 735 N N . LEU A 1 99 ? -4.678 -4.910 -3.189 1.00 82.12 99 LEU A N 1
ATOM 736 C CA . LEU A 1 99 ? -4.626 -5.920 -4.246 1.00 82.12 99 LEU A CA 1
ATOM 737 C C . LEU A 1 99 ? -5.226 -5.405 -5.558 1.00 82.12 99 LEU A C 1
ATOM 739 O O . LEU A 1 99 ? -4.595 -5.549 -6.600 1.00 82.12 99 LEU A O 1
ATOM 743 N N . LEU A 1 100 ? -6.396 -4.760 -5.515 1.00 84.75 100 LEU A N 1
ATOM 744 C CA . LEU A 1 100 ? -7.049 -4.196 -6.702 1.00 84.75 100 LEU A CA 1
ATOM 745 C C . LEU A 1 100 ? -6.182 -3.139 -7.391 1.00 84.75 100 LEU A C 1
ATOM 747 O O . LEU A 1 100 ? -6.009 -3.189 -8.606 1.00 84.75 100 LEU A O 1
ATOM 751 N N . MET A 1 101 ? -5.598 -2.217 -6.622 1.00 82.50 101 MET A N 1
ATOM 752 C CA . MET A 1 101 ? -4.669 -1.213 -7.153 1.00 82.50 101 MET A CA 1
ATOM 753 C C . MET A 1 101 ? -3.457 -1.866 -7.814 1.00 82.50 101 MET A C 1
ATOM 755 O O . MET A 1 101 ? -3.041 -1.450 -8.888 1.00 82.50 101 MET A O 1
ATOM 759 N N . SER A 1 102 ? -2.931 -2.925 -7.208 1.00 78.88 102 SER A N 1
ATOM 760 C CA . SER A 1 102 ? -1.749 -3.622 -7.718 1.00 78.88 102 SER A CA 1
ATOM 761 C C . SER A 1 102 ? -2.029 -4.372 -9.016 1.00 78.88 102 SER A C 1
ATOM 763 O O . SER A 1 102 ? -1.216 -4.329 -9.937 1.00 78.88 102 SER A O 1
ATOM 765 N N . VAL A 1 103 ? -3.199 -5.008 -9.118 1.00 82.06 103 VAL A N 1
ATOM 766 C CA . VAL A 1 103 ? -3.672 -5.625 -10.364 1.00 82.06 103 VAL A CA 1
ATOM 767 C C . VAL A 1 103 ? -3.853 -4.558 -11.443 1.00 82.06 103 VAL A C 1
ATOM 769 O O . VAL A 1 103 ? -3.363 -4.737 -12.553 1.00 82.06 103 VAL A O 1
ATOM 772 N N . ASN A 1 104 ? -4.488 -3.430 -11.115 1.00 82.62 104 ASN A N 1
ATOM 773 C CA . ASN A 1 104 ? -4.705 -2.349 -12.075 1.00 82.62 104 ASN A CA 1
ATOM 774 C C . ASN A 1 104 ? -3.376 -1.770 -12.589 1.00 82.62 104 ASN A C 1
ATOM 776 O O . ASN A 1 104 ? -3.174 -1.682 -13.792 1.00 82.62 104 ASN A O 1
ATOM 780 N N . MET A 1 105 ? -2.424 -1.481 -11.694 1.00 76.50 105 MET A N 1
ATOM 781 C CA . MET A 1 105 ? -1.088 -1.012 -12.081 1.00 76.50 105 MET A CA 1
ATOM 782 C C . MET A 1 105 ? -0.352 -2.013 -12.973 1.00 76.50 105 MET A C 1
ATOM 784 O O . MET A 1 105 ? 0.301 -1.608 -13.932 1.00 76.50 105 MET A O 1
ATOM 788 N N . TYR A 1 106 ? -0.464 -3.311 -12.680 1.00 76.00 106 TYR A N 1
ATOM 789 C CA . TYR A 1 106 ? 0.141 -4.350 -13.508 1.00 76.00 106 TYR A CA 1
ATOM 790 C C . TYR A 1 106 ? -0.452 -4.372 -14.922 1.00 76.00 106 TYR A C 1
ATOM 792 O O . TYR A 1 106 ? 0.307 -4.417 -15.887 1.00 76.00 106 TYR A O 1
ATOM 800 N N . TYR A 1 107 ? -1.781 -4.301 -15.054 1.00 78.75 107 TYR A N 1
ATOM 801 C CA . TYR A 1 107 ? -2.457 -4.290 -16.356 1.00 78.75 107 TYR A CA 1
ATOM 802 C C . TYR A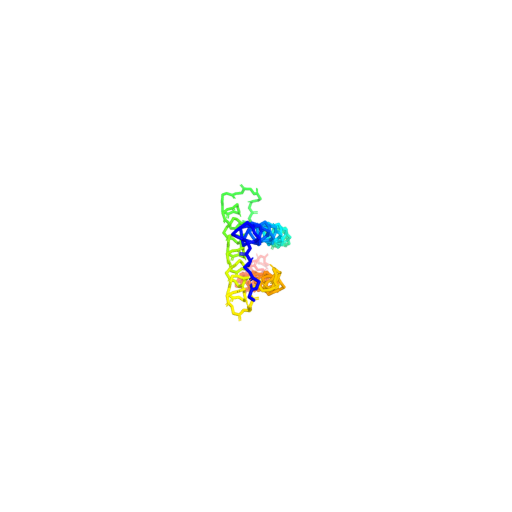 1 107 ? -2.218 -3.002 -17.145 1.00 78.75 107 TYR A C 1
ATOM 804 O O . TYR A 1 107 ? -1.928 -3.091 -18.334 1.00 78.75 107 TYR A O 1
ATOM 812 N N . SER A 1 108 ? -2.283 -1.827 -16.509 1.00 76.38 108 SER A N 1
ATOM 813 C CA . SER A 1 108 ? -1.982 -0.552 -17.176 1.00 76.38 108 SER A CA 1
ATOM 814 C C . SER A 1 108 ? -0.561 -0.536 -17.726 1.00 76.38 108 SER A C 1
ATOM 816 O O . SER A 1 108 ? -0.363 -0.223 -18.891 1.00 76.38 108 SER A O 1
ATOM 818 N N . ALA A 1 109 ? 0.423 -0.975 -16.937 1.00 68.81 109 ALA A N 1
ATOM 819 C CA . ALA A 1 109 ? 1.801 -1.050 -17.410 1.00 68.81 109 ALA A CA 1
ATOM 820 C C . ALA A 1 109 ? 1.973 -2.052 -18.568 1.00 68.81 109 ALA A C 1
ATOM 822 O O . ALA A 1 109 ? 2.781 -1.824 -19.462 1.00 68.81 109 ALA A O 1
ATOM 823 N N . LEU A 1 110 ? 1.213 -3.152 -18.569 1.00 69.69 110 LEU A N 1
ATOM 824 C CA . LEU A 1 110 ? 1.196 -4.131 -19.662 1.00 69.69 110 LEU A CA 1
ATOM 825 C C . LEU A 1 110 ? 0.626 -3.540 -20.956 1.00 69.69 110 LEU A C 1
ATOM 827 O O . LEU A 1 110 ? 1.192 -3.777 -22.018 1.00 69.69 110 LEU A O 1
ATOM 831 N N . HIS A 1 111 ? -0.456 -2.769 -20.848 1.00 70.56 111 HIS A N 1
ATOM 832 C CA . HIS A 1 111 ? -1.079 -2.084 -21.977 1.00 70.56 111 HIS A CA 1
ATOM 833 C C . HIS A 1 111 ? -0.159 -0.995 -22.544 1.00 70.56 111 HIS A C 1
ATOM 835 O O . HIS A 1 111 ? 0.026 -0.929 -23.754 1.00 70.56 111 HIS A O 1
ATOM 841 N N . ASP A 1 112 ? 0.475 -0.183 -21.692 1.00 67.25 112 ASP A N 1
ATOM 842 C CA . ASP A 1 112 ? 1.429 0.850 -22.127 1.00 67.25 112 ASP A CA 1
AT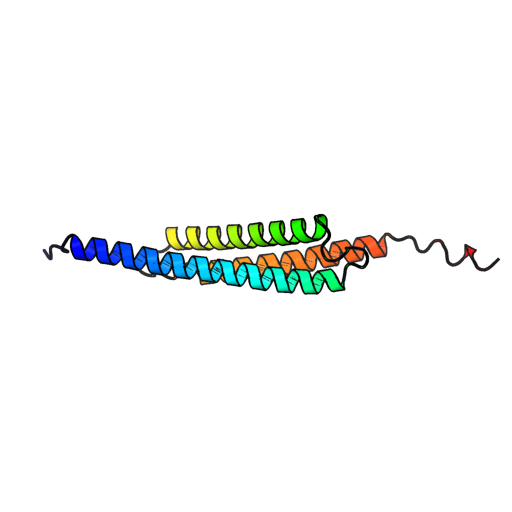OM 843 C C . ASP A 1 112 ? 2.620 0.242 -22.890 1.00 67.25 112 ASP A C 1
ATOM 845 O O . ASP A 1 112 ? 3.122 0.824 -23.855 1.00 67.25 112 ASP A O 1
ATOM 849 N N . LEU A 1 113 ? 3.068 -0.944 -22.458 1.00 64.25 113 LEU A N 1
ATOM 850 C CA . LEU A 1 113 ? 4.090 -1.748 -23.130 1.00 64.25 113 LEU A CA 1
ATOM 851 C C . LEU A 1 113 ? 3.604 -2.244 -24.500 1.00 64.25 113 LEU A C 1
ATOM 853 O O . LEU A 1 113 ? 4.314 -2.080 -25.488 1.00 64.25 113 LEU A O 1
ATOM 857 N N . GLU A 1 114 ? 2.407 -2.827 -24.573 1.00 66.06 114 GLU A N 1
ATOM 858 C CA . GLU A 1 114 ? 1.812 -3.306 -25.829 1.00 66.06 114 GLU A CA 1
ATOM 859 C C . GLU A 1 114 ? 1.619 -2.170 -26.841 1.00 66.06 114 GLU A C 1
ATOM 861 O O . GLU A 1 114 ? 1.920 -2.343 -28.022 1.00 66.06 114 GLU A O 1
ATOM 866 N N . GLU A 1 115 ? 1.206 -0.991 -26.382 1.00 62.53 115 GLU A N 1
ATOM 867 C CA . GLU A 1 115 ? 1.041 0.198 -27.215 1.00 62.53 115 GLU A CA 1
ATOM 868 C C . GLU A 1 115 ? 2.392 0.743 -27.704 1.00 62.53 115 GLU A C 1
ATOM 870 O O . GLU A 1 115 ? 2.536 1.028 -28.889 1.00 62.53 115 GLU A O 1
ATOM 875 N N . HIS A 1 116 ? 3.424 0.794 -26.849 1.00 59.59 116 HIS A N 1
ATOM 876 C CA . HIS A 1 116 ? 4.780 1.194 -27.260 1.00 59.59 116 HIS A CA 1
ATOM 877 C C . HIS A 1 116 ? 5.408 0.239 -28.283 1.00 59.59 116 HIS A C 1
ATOM 879 O O . HIS A 1 116 ? 6.115 0.692 -29.183 1.00 59.59 116 HIS A O 1
ATOM 885 N N . PHE A 1 117 ? 5.173 -1.070 -28.157 1.00 58.00 117 PHE A N 1
ATOM 886 C CA . PHE A 1 117 ? 5.704 -2.062 -29.096 1.00 58.00 117 PHE A CA 1
ATOM 887 C C . PHE A 1 117 ? 4.873 -2.183 -30.377 1.00 58.00 117 PHE A C 1
ATOM 889 O O . PHE A 1 117 ? 5.446 -2.428 -31.434 1.00 58.00 117 PHE A O 1
ATOM 896 N N . SER A 1 118 ? 3.558 -1.960 -30.318 1.00 54.78 118 SER A N 1
ATOM 897 C CA . SER A 1 118 ? 2.693 -1.914 -31.509 1.00 54.78 118 SER A CA 1
ATOM 898 C C . SER A 1 118 ? 2.852 -0.613 -32.300 1.00 54.78 118 SER A C 1
ATOM 900 O O . SER A 1 118 ? 2.595 -0.591 -33.501 1.00 54.78 118 SER A O 1
ATOM 902 N N . ALA A 1 119 ? 3.289 0.468 -31.646 1.00 51.41 119 ALA A N 1
ATOM 903 C CA . ALA A 1 119 ? 3.591 1.750 -32.279 1.00 51.41 119 ALA A CA 1
ATOM 904 C C . ALA A 1 119 ? 5.010 1.838 -32.866 1.00 51.41 119 ALA A C 1
ATOM 906 O O . ALA A 1 119 ? 5.324 2.838 -33.508 1.00 51.41 119 ALA A O 1
ATOM 907 N N . ALA A 1 120 ? 5.871 0.830 -32.669 1.00 49.28 120 ALA A N 1
ATOM 908 C CA . ALA A 1 120 ? 7.136 0.742 -33.392 1.00 49.28 120 ALA A CA 1
ATOM 909 C C . ALA A 1 120 ? 6.828 0.339 -34.847 1.00 49.28 120 ALA A C 1
ATOM 911 O O . ALA A 1 120 ? 6.396 -0.795 -35.077 1.00 49.28 120 ALA A O 1
ATOM 912 N N . PRO A 1 121 ? 6.987 1.238 -35.837 1.00 44.91 121 PRO A N 1
ATOM 913 C CA . PRO A 1 121 ? 6.639 0.918 -37.209 1.00 44.91 121 PRO A CA 1
ATOM 914 C C . PRO A 1 121 ? 7.548 -0.205 -37.711 1.00 44.91 121 PRO A C 1
ATOM 916 O O . PRO A 1 121 ? 8.775 -0.130 -37.631 1.00 44.91 121 PRO A O 1
ATOM 919 N N . VAL A 1 122 ? 6.927 -1.251 -38.253 1.00 50.59 122 VAL A N 1
ATOM 920 C CA . VAL A 1 122 ? 7.566 -2.305 -39.052 1.00 50.59 122 VAL A CA 1
ATOM 921 C C . VAL A 1 122 ? 7.972 -1.708 -40.410 1.00 50.59 122 VAL A C 1
ATOM 923 O O . VAL A 1 122 ? 7.491 -2.144 -41.447 1.00 50.59 122 VAL A O 1
ATOM 926 N N . GLU A 1 123 ? 8.792 -0.654 -40.423 1.00 45.78 123 GLU A N 1
ATOM 927 C CA . GLU A 1 123 ? 9.183 0.038 -41.664 1.00 45.78 123 GLU A CA 1
ATOM 928 C C . GLU A 1 123 ? 10.618 -0.233 -42.134 1.00 45.78 123 GLU A C 1
ATOM 930 O O . GLU A 1 123 ? 10.954 0.168 -43.239 1.00 45.78 123 GLU A O 1
ATOM 935 N N . ASP A 1 124 ? 11.446 -0.995 -41.412 1.00 45.75 124 ASP A N 1
ATOM 936 C CA . ASP A 1 124 ? 12.860 -1.172 -41.801 1.00 45.75 124 ASP A CA 1
ATOM 937 C C . ASP A 1 124 ? 13.331 -2.631 -41.919 1.00 45.75 124 ASP A C 1
ATOM 939 O O . ASP A 1 124 ? 14.453 -2.975 -41.553 1.00 45.75 124 ASP A O 1
ATOM 943 N N . ILE A 1 125 ? 12.493 -3.520 -42.465 1.00 50.28 125 ILE A N 1
ATOM 944 C CA . ILE A 1 125 ? 12.977 -4.840 -42.930 1.00 50.28 125 ILE A CA 1
ATOM 945 C C . ILE A 1 125 ? 12.966 -4.949 -44.463 1.00 50.28 125 ILE A C 1
ATOM 947 O O . ILE A 1 125 ? 13.831 -5.620 -45.023 1.00 50.28 125 ILE A O 1
ATOM 951 N N . GLU A 1 126 ? 12.102 -4.222 -45.180 1.00 46.31 126 GLU A N 1
ATOM 952 C CA . GLU A 1 126 ? 12.137 -4.219 -46.655 1.00 46.31 126 GLU A CA 1
ATOM 953 C C . GLU A 1 126 ? 13.259 -3.343 -47.251 1.00 46.31 126 GLU A C 1
ATOM 955 O O . GLU A 1 126 ? 13.616 -3.511 -48.418 1.00 46.31 126 GLU A O 1
ATOM 960 N N . SER A 1 127 ? 13.878 -2.452 -46.466 1.00 47.34 127 SER A N 1
ATOM 961 C CA . SER A 1 127 ? 14.972 -1.577 -46.920 1.00 47.34 127 SER A CA 1
ATOM 962 C C . SER A 1 127 ? 16.365 -2.233 -46.870 1.00 47.34 127 SER A C 1
ATOM 964 O O . SER A 1 127 ? 17.287 -1.730 -47.509 1.00 47.34 127 SER A O 1
ATOM 966 N N . MET A 1 128 ? 16.529 -3.380 -46.193 1.00 44.31 128 MET A N 1
ATOM 967 C CA . MET A 1 128 ? 17.794 -4.143 -46.142 1.00 44.31 128 MET A CA 1
ATOM 968 C C . MET A 1 128 ? 17.934 -5.224 -47.230 1.00 44.31 128 MET A C 1
ATOM 970 O O . MET A 1 128 ? 18.939 -5.934 -47.256 1.00 44.31 128 MET A O 1
ATOM 974 N N . GLN A 1 129 ? 16.957 -5.361 -48.135 1.00 45.41 129 GLN A N 1
ATOM 975 C CA . GLN A 1 129 ? 16.961 -6.391 -49.184 1.00 45.41 129 GLN A CA 1
ATOM 976 C C . GLN A 1 129 ? 17.138 -5.838 -50.615 1.00 45.41 129 GLN A C 1
ATOM 978 O O . GLN A 1 129 ? 16.737 -6.490 -51.583 1.00 45.41 129 GLN A O 1
ATOM 983 N N . ARG A 1 130 ? 17.749 -4.654 -50.767 1.00 39.28 130 ARG A N 1
ATOM 984 C CA . ARG A 1 130 ? 18.223 -4.127 -52.061 1.00 39.28 130 ARG A CA 1
ATOM 985 C C . ARG A 1 130 ? 19.727 -3.917 -52.086 1.00 39.28 130 ARG A C 1
ATOM 987 O O . ARG A 1 130 ? 20.252 -3.339 -51.113 1.00 39.28 130 ARG A O 1
#

Radius of gyration: 23.01 Å; chains: 1; bounding box: 44×16×90 Å

Organism: NCBI:txid442121

Secondary structure (DSSP, 8-state):
-----HHHHHHHHHHHHHHHHHHHHHHHHHHHHHHHHHHHHHHTT-TT--TT-HHHHHHHHHHHHHHHHHHHHHHHHHHHHS-TT-TTTTHHHHHHHHHHHHHHHHHHHHHHHHHHHHTS---SSGGG--

Foldseek 3Di:
DPPPDVVNVVVVVVVLVVLLVVLLVVLLVLLLVLLVVLLVVLVVVDPPDDVPPPVSVVVSVVSSVVLSVQLNVQLVVQCVVDPSPDSCGSSVVSNVSSVVSSVVVSVVSVVVSVCVVVPPDPPPPVVVPD